Protein AF-A0A150L5R6-F1 (afdb_monomer_lite)

Foldseek 3Di:
DCVQCCVVPPDNPVVVVVVVVVVVVVVVVVVVVVVVQPVPDDPVRVVPDPDSPLVVQCPPPPVVCNCVSVVVVVVVCVVCVVVVVVVLVSVLVVCCVPVVDDSVVSSVVVVVVVVVVVVVDPDPVVVVVVVVVVVVVVVCCVPPVVVVVVVVVVVVVVVVD

pLDDT: mean 82.61, std 9.96, range [47.84, 95.25]

Secondary structure (DSSP, 8-state):
-HHHHGGG-S-HHHHHHHHHHHHHHHHHHHHHHHHHHHHHS-HHHHHH-S-HHHHHTTS--BTTBTTHHHHHHHHHHHHHHHHHHHHHHHHHHHHHHHH---HHHHHHHHHHHHHHHHTT--SHHHHHHHHHHHHHHHHHIIIIIHHHHHHHHHHHHHH--

InterPro domains:
  IPR004761 Spore germination GerAB [PF03845] (2-126)
  IPR004761 Spore germination GerAB [PTHR34975] (1-160)

Radius of gyration: 21.25 Å; chains: 1; bounding box: 64×35×53 Å

Organism: NCBI:txid81408

Sequence (161 aa):
MLLVYYPFIKQPEKSLKWAQWGNAFTTLLYLSVMLIAITFYNEEQIQHITWPTLTLAKIPEVPFIERMEYIIISVYVLVVFPIICIAVWSASRVAKKLFSIKQRRFVPMVLLLLFIGTLWFEEKEQIERLNKWISTIGLYIVVFYIPALYIYVTAANKIKK

Structure (mmCIF, N/CA/C/O backbone):
data_AF-A0A150L5R6-F1
#
_entry.id   AF-A0A150L5R6-F1
#
loop_
_atom_site.group_PDB
_atom_site.id
_atom_site.type_symbol
_atom_site.label_atom_id
_atom_site.label_alt_id
_atom_site.label_comp_id
_atom_site.label_asym_id
_atom_site.label_entity_id
_atom_site.label_seq_id
_atom_site.pdbx_PDB_ins_code
_atom_site.Cartn_x
_atom_site.Cartn_y
_atom_site.Cartn_z
_atom_site.occupancy
_atom_site.B_iso_or_equiv
_atom_site.auth_seq_id
_atom_site.auth_comp_id
_atom_site.auth_asym_id
_atom_site.auth_atom_id
_atom_site.pdbx_PDB_model_num
ATOM 1 N N . MET A 1 1 ? -6.673 -1.659 3.971 1.00 75.44 1 MET A N 1
ATOM 2 C CA . MET A 1 1 ? -6.098 -0.577 4.811 1.00 75.44 1 MET A CA 1
ATOM 3 C C . MET A 1 1 ? -7.090 0.557 5.061 1.00 75.44 1 MET A C 1
ATOM 5 O O . MET A 1 1 ? -7.199 0.968 6.208 1.00 75.44 1 MET A O 1
ATOM 9 N N . LEU A 1 2 ? -7.856 0.997 4.049 1.00 78.19 2 LEU A N 1
ATOM 10 C CA . LEU A 1 2 ? -8.871 2.065 4.155 1.00 78.19 2 LEU A CA 1
ATOM 11 C C . LEU A 1 2 ? -9.758 1.973 5.408 1.00 78.19 2 LEU A C 1
ATOM 13 O O . LEU A 1 2 ? -9.802 2.907 6.200 1.00 78.19 2 LEU A O 1
ATOM 17 N N . LEU A 1 3 ? -10.371 0.811 5.649 1.00 79.31 3 LEU A N 1
ATOM 18 C CA . LEU A 1 3 ? -11.255 0.571 6.801 1.00 79.31 3 LEU A CA 1
ATOM 19 C C . LEU A 1 3 ? -10.580 0.773 8.169 1.00 79.31 3 LEU A C 1
ATOM 21 O O . LEU A 1 3 ? -11.257 1.031 9.159 1.00 79.31 3 LEU A O 1
ATOM 25 N N . VAL A 1 4 ? -9.253 0.633 8.240 1.00 81.56 4 VAL A N 1
ATOM 26 C CA . VAL A 1 4 ? -8.502 0.706 9.499 1.00 81.56 4 VAL A CA 1
ATOM 27 C C . VAL A 1 4 ? -8.122 2.142 9.835 1.00 81.56 4 VAL A C 1
ATOM 29 O O . VAL A 1 4 ? -8.219 2.521 10.999 1.00 81.56 4 VAL A O 1
ATOM 32 N N . TYR A 1 5 ? -7.713 2.950 8.852 1.00 80.81 5 TYR A N 1
ATOM 33 C CA . TYR A 1 5 ? -7.330 4.343 9.106 1.00 80.81 5 TYR A CA 1
ATOM 34 C C . TYR A 1 5 ? -8.497 5.332 8.996 1.00 80.81 5 TYR A C 1
ATOM 36 O O . TYR A 1 5 ? -8.404 6.420 9.557 1.00 80.81 5 TYR A O 1
ATOM 44 N N . TYR A 1 6 ? -9.602 4.974 8.332 1.00 81.69 6 TYR A N 1
ATOM 45 C CA . TYR A 1 6 ? -10.770 5.852 8.175 1.00 81.69 6 TYR A CA 1
ATOM 46 C C . TYR A 1 6 ? -11.281 6.471 9.497 1.00 81.69 6 TYR A C 1
ATOM 48 O O . TYR A 1 6 ? -11.489 7.684 9.528 1.00 81.69 6 TYR A O 1
ATOM 56 N N . PRO A 1 7 ? -11.382 5.732 10.624 1.00 80.69 7 PRO A N 1
ATOM 57 C CA . PRO A 1 7 ? -11.826 6.299 11.904 1.00 80.69 7 PRO A CA 1
ATOM 58 C C . PRO A 1 7 ? -10.881 7.347 12.510 1.00 80.69 7 PRO A C 1
ATOM 60 O O . PRO A 1 7 ? -11.251 8.029 13.460 1.00 80.69 7 PRO A O 1
ATOM 63 N N . PHE A 1 8 ? -9.648 7.456 12.012 1.00 81.44 8 PHE A N 1
ATOM 64 C CA . PHE A 1 8 ? -8.657 8.418 12.497 1.00 81.44 8 PHE A CA 1
ATOM 65 C C . PHE A 1 8 ? -8.733 9.761 11.762 1.00 81.44 8 PHE A C 1
ATOM 67 O O . PHE A 1 8 ? -8.034 10.710 12.122 1.00 81.44 8 PHE A O 1
ATOM 74 N N . ILE A 1 9 ? -9.584 9.864 10.739 1.00 83.44 9 ILE A N 1
ATOM 75 C CA . ILE A 1 9 ? -9.818 11.106 10.012 1.00 83.44 9 ILE A CA 1
ATOM 76 C C . ILE A 1 9 ? -10.731 11.996 10.862 1.00 83.44 9 ILE A C 1
ATOM 78 O O . ILE A 1 9 ? -11.886 11.663 11.103 1.00 83.44 9 ILE A O 1
ATOM 82 N N . LYS A 1 10 ? -10.218 13.158 11.295 1.00 75.06 10 LYS A N 1
ATOM 83 C CA . LYS A 1 10 ? -10.943 14.104 12.169 1.00 75.06 10 LYS A CA 1
ATOM 84 C C . LYS A 1 10 ? -12.287 14.578 11.591 1.00 75.06 10 LYS A C 1
ATOM 86 O O . LYS A 1 10 ? -13.194 14.875 12.356 1.00 75.06 10 LYS A O 1
ATOM 91 N N . GLN A 1 11 ? -12.398 14.697 10.263 1.00 82.69 11 GLN A N 1
ATOM 92 C CA . GLN A 1 11 ? -13.614 15.129 9.556 1.00 82.69 11 GLN A CA 1
ATOM 93 C C . GLN A 1 11 ? -13.901 14.192 8.368 1.00 82.69 11 GLN A C 1
ATOM 95 O O . GLN A 1 11 ? -13.509 14.500 7.237 1.00 82.69 11 GLN A O 1
ATOM 100 N N . PRO A 1 12 ? -14.554 13.037 8.598 1.00 74.25 12 PRO A N 1
ATOM 101 C CA . PRO A 1 12 ? -14.779 12.033 7.558 1.00 74.25 12 PRO A CA 1
ATOM 102 C C . PRO A 1 12 ? -15.657 12.552 6.411 1.00 74.25 12 PRO A C 1
ATOM 104 O O . PRO A 1 12 ? -15.391 12.230 5.257 1.00 74.25 12 PRO A O 1
ATOM 107 N N . GLU A 1 13 ? -16.627 13.425 6.686 1.00 77.00 13 GLU A N 1
ATOM 108 C CA . GLU A 1 13 ? -17.530 13.980 5.665 1.00 77.00 13 GLU A CA 1
ATOM 109 C C . GLU A 1 13 ? -16.793 14.833 4.622 1.00 77.00 13 GLU A C 1
ATOM 111 O O . GLU A 1 13 ? -17.023 14.705 3.421 1.00 77.00 13 GLU A O 1
ATOM 116 N N . LYS A 1 14 ? -15.819 15.646 5.053 1.00 81.38 14 LYS A N 1
ATOM 117 C CA . LYS A 1 14 ? -14.996 16.450 4.132 1.00 81.38 14 LYS A CA 1
ATOM 118 C C . LYS A 1 14 ? -13.920 15.629 3.425 1.00 81.38 14 LYS A C 1
ATOM 120 O O . LYS A 1 14 ? -13.375 16.079 2.418 1.00 81.38 14 LYS A O 1
ATOM 125 N N . SER A 1 15 ? -13.608 14.436 3.932 1.00 81.44 15 SER A N 1
ATOM 126 C CA . SER A 1 15 ? -12.571 13.572 3.361 1.00 81.44 15 SER A CA 1
ATOM 127 C C . SER A 1 15 ? -12.953 13.002 1.997 1.00 81.44 15 SER A C 1
ATOM 129 O O . SER A 1 15 ? -12.066 12.732 1.192 1.00 81.44 15 SER A O 1
ATOM 131 N N . LEU A 1 16 ? -14.254 12.902 1.694 1.00 83.88 16 LEU A N 1
ATOM 132 C CA . LEU A 1 16 ? -14.741 12.373 0.421 1.00 83.88 16 LEU A CA 1
ATOM 133 C C . LEU A 1 16 ? -14.217 13.182 -0.771 1.00 83.88 16 LEU A C 1
ATOM 135 O O . LEU A 1 16 ? -13.733 12.602 -1.736 1.00 83.88 16 LEU A O 1
ATOM 139 N N . LYS A 1 17 ? -14.239 14.520 -0.681 1.00 86.00 17 LYS A N 1
ATOM 140 C CA . LYS A 1 17 ? -13.725 15.396 -1.746 1.00 86.00 17 LYS A CA 1
ATOM 141 C C . LYS A 1 17 ? -12.246 15.114 -2.025 1.00 86.00 17 LYS A C 1
ATOM 143 O O . LYS A 1 17 ? -11.860 14.949 -3.176 1.00 86.00 17 LYS A O 1
ATOM 148 N N . TRP A 1 18 ? -11.432 15.019 -0.976 1.00 86.44 18 TRP A N 1
ATOM 149 C CA . TRP A 1 18 ? -9.997 14.750 -1.094 1.00 86.44 18 TRP A CA 1
ATOM 150 C C . TRP A 1 18 ? -9.698 13.330 -1.573 1.00 86.44 18 TRP A C 1
ATOM 152 O O . TRP A 1 18 ? -8.761 13.138 -2.341 1.00 86.44 18 TRP A O 1
ATOM 162 N N . ALA A 1 19 ? -10.513 12.349 -1.181 1.00 87.00 19 ALA A N 1
ATOM 163 C CA . ALA A 1 19 ? -10.404 10.983 -1.679 1.00 87.00 19 ALA A CA 1
ATOM 164 C C . ALA A 1 19 ? -10.668 10.913 -3.191 1.00 87.00 19 ALA A C 1
ATOM 166 O O . ALA A 1 19 ? -9.905 10.273 -3.910 1.00 87.00 19 ALA A O 1
ATOM 167 N N . GLN A 1 20 ? -11.695 11.618 -3.681 1.00 90.12 20 GLN A N 1
ATOM 168 C CA . GLN A 1 20 ? -11.993 11.682 -5.115 1.00 90.12 20 GLN A CA 1
ATOM 169 C C . GLN A 1 20 ? -10.893 12.403 -5.898 1.00 90.12 20 GLN A C 1
ATOM 171 O O . GLN A 1 20 ? -10.455 11.898 -6.928 1.00 90.12 20 GLN A O 1
ATOM 176 N N . TRP A 1 21 ? -10.384 13.529 -5.388 1.00 91.88 21 TRP 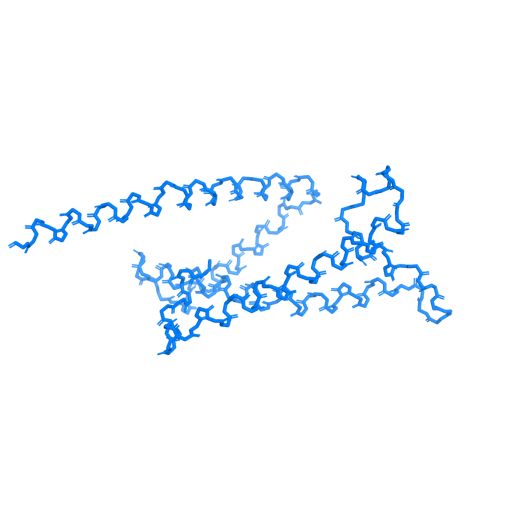A N 1
ATOM 177 C CA . TRP A 1 21 ? -9.249 14.226 -6.006 1.00 91.88 21 TRP A CA 1
ATOM 178 C C . TRP A 1 21 ? -7.983 13.370 -6.046 1.00 91.88 21 TRP A C 1
ATOM 180 O O . TRP A 1 21 ? -7.314 13.329 -7.074 1.00 91.88 21 TRP A O 1
ATOM 190 N N . GLY A 1 22 ? -7.682 12.650 -4.962 1.00 90.31 22 GLY A N 1
ATOM 191 C CA . GLY A 1 22 ? -6.564 11.711 -4.923 1.00 90.31 22 GLY A CA 1
ATOM 192 C C . GLY A 1 22 ? -6.714 10.608 -5.969 1.00 90.31 22 GLY A C 1
ATOM 193 O O . GLY A 1 22 ? -5.778 10.356 -6.722 1.00 90.31 22 GLY A O 1
ATOM 194 N N . ASN A 1 23 ? -7.906 10.014 -6.075 1.00 92.00 23 ASN A N 1
ATOM 195 C CA . ASN A 1 23 ? -8.178 8.958 -7.048 1.00 92.00 23 ASN A CA 1
ATOM 196 C C . ASN A 1 23 ? -8.127 9.459 -8.503 1.00 92.00 23 ASN A C 1
ATOM 198 O O . ASN A 1 23 ? -7.592 8.784 -9.382 1.00 92.00 23 ASN A O 1
ATOM 202 N N . ALA A 1 24 ? -8.655 10.657 -8.765 1.00 94.25 24 ALA A N 1
ATOM 203 C CA . ALA A 1 24 ? -8.582 11.289 -10.079 1.00 94.25 24 ALA A CA 1
ATOM 204 C C . ALA A 1 24 ? -7.126 11.569 -10.475 1.00 94.25 24 ALA A C 1
ATOM 206 O O . ALA A 1 24 ? -6.718 11.248 -11.589 1.00 94.25 24 ALA A O 1
ATOM 207 N N . PHE A 1 25 ? -6.323 12.086 -9.541 1.00 94.19 25 PHE A N 1
ATOM 208 C CA . PHE A 1 25 ? -4.901 12.324 -9.760 1.00 94.19 25 PHE A CA 1
ATOM 209 C C . PHE A 1 25 ? -4.134 11.027 -10.053 1.00 94.19 25 PHE A C 1
ATOM 211 O O . PHE A 1 25 ? -3.388 10.970 -11.028 1.00 94.19 25 PHE A O 1
ATOM 218 N N . THR A 1 26 ? -4.350 9.959 -9.274 1.00 92.19 26 THR A N 1
ATOM 219 C CA . THR A 1 26 ? -3.697 8.663 -9.533 1.00 92.19 26 THR A CA 1
ATOM 220 C C . THR A 1 26 ? -4.131 8.055 -10.862 1.00 92.19 26 THR A C 1
ATOM 222 O O . THR A 1 26 ? -3.303 7.496 -11.575 1.00 92.19 26 THR A O 1
ATOM 225 N N . THR A 1 27 ? -5.406 8.207 -11.229 1.00 93.38 27 THR A N 1
ATOM 226 C CA . THR A 1 27 ? -5.924 7.744 -12.524 1.00 93.38 27 THR A CA 1
ATOM 227 C C . THR A 1 27 ? -5.263 8.497 -13.676 1.00 93.38 27 THR A C 1
ATOM 229 O O . THR A 1 27 ? -4.802 7.872 -14.625 1.00 93.38 27 THR A O 1
ATOM 232 N N . LEU A 1 28 ? -5.152 9.825 -13.575 1.00 95.25 28 LEU A N 1
ATOM 233 C CA . LEU A 1 28 ? -4.488 10.656 -14.580 1.00 95.25 28 LEU A CA 1
ATOM 234 C C . LEU A 1 28 ? -3.001 10.299 -14.717 1.00 95.25 28 LEU A C 1
ATOM 236 O O . LEU A 1 28 ? -2.482 10.209 -15.830 1.00 95.25 28 LEU A O 1
ATOM 240 N N . LEU A 1 29 ? -2.321 10.061 -13.593 1.00 90.44 29 LEU A N 1
ATOM 241 C CA . LEU A 1 29 ? -0.920 9.650 -13.573 1.00 90.44 29 LEU A CA 1
ATOM 242 C C . LEU A 1 29 ? -0.738 8.305 -14.283 1.00 90.44 29 LEU A C 1
ATOM 244 O O . LEU A 1 29 ? 0.100 8.200 -15.176 1.00 90.44 29 LEU A O 1
ATOM 248 N N . TYR A 1 30 ? -1.547 7.295 -13.951 1.00 88.50 30 TYR A N 1
ATOM 249 C CA . TYR A 1 30 ? -1.483 5.996 -14.626 1.00 88.50 30 TYR A CA 1
ATOM 250 C C . TYR A 1 30 ? -1.849 6.072 -16.104 1.00 88.50 30 TYR A C 1
ATOM 252 O O . TYR A 1 30 ? -1.198 5.420 -16.916 1.00 88.50 30 TYR A O 1
ATOM 260 N N . LEU A 1 31 ? -2.820 6.908 -16.472 1.00 91.12 31 LEU A N 1
ATOM 261 C CA . LEU A 1 31 ? -3.168 7.145 -17.869 1.00 91.12 31 LEU A CA 1
ATOM 262 C C . LEU A 1 31 ? -1.988 7.759 -18.633 1.00 91.12 31 LEU A C 1
ATOM 264 O O . LEU A 1 31 ? -1.664 7.311 -19.728 1.00 91.12 31 LEU A O 1
ATOM 268 N N . SER A 1 32 ? -1.295 8.722 -18.028 1.00 89.06 32 SER A N 1
ATOM 269 C CA . SER A 1 32 ? -0.102 9.343 -18.614 1.00 89.06 32 SER A CA 1
ATOM 270 C C . SER A 1 32 ? 1.019 8.319 -18.818 1.00 89.06 32 SER A C 1
ATOM 272 O O . SER A 1 32 ? 1.596 8.237 -19.899 1.00 89.06 32 SER A O 1
ATOM 274 N N . VAL A 1 33 ? 1.287 7.486 -17.807 1.00 86.25 33 VAL A N 1
ATOM 275 C CA . VAL A 1 33 ? 2.284 6.404 -17.890 1.00 86.25 33 VAL A CA 1
ATOM 276 C C . VAL A 1 33 ? 1.922 5.392 -18.979 1.00 86.25 33 VAL A C 1
ATOM 278 O O . VAL A 1 33 ? 2.794 4.979 -19.741 1.00 86.25 33 VAL A O 1
ATOM 281 N N . MET A 1 34 ? 0.646 5.019 -19.085 1.00 86.00 34 MET A N 1
ATOM 282 C CA . MET A 1 34 ? 0.152 4.100 -20.111 1.00 86.00 34 MET A CA 1
ATOM 283 C C . MET A 1 34 ? 0.352 4.663 -21.524 1.00 86.00 34 MET A C 1
ATOM 285 O O . MET A 1 34 ? 0.857 3.952 -22.389 1.00 86.00 34 MET A O 1
ATOM 289 N N . LEU A 1 35 ? 0.011 5.936 -21.755 1.00 88.62 35 LEU A N 1
ATOM 290 C CA . LEU A 1 35 ? 0.206 6.585 -23.057 1.00 88.62 35 LEU A CA 1
ATOM 291 C C . LEU A 1 35 ? 1.684 6.614 -23.463 1.00 88.62 35 LEU A C 1
ATOM 293 O O . LEU A 1 35 ? 2.014 6.303 -24.609 1.00 88.62 35 LEU A O 1
ATOM 297 N N . ILE A 1 36 ? 2.577 6.932 -22.520 1.00 85.19 36 ILE A N 1
ATOM 298 C CA . ILE A 1 36 ? 4.026 6.902 -22.755 1.00 85.19 36 ILE A CA 1
ATOM 299 C C . ILE A 1 36 ? 4.470 5.477 -23.111 1.00 85.19 36 ILE A C 1
ATOM 301 O O . ILE A 1 36 ? 5.168 5.289 -24.102 1.00 85.19 36 ILE A O 1
ATOM 305 N N . ALA A 1 37 ? 4.031 4.465 -22.358 1.00 82.06 37 ALA A N 1
ATOM 306 C CA . ALA A 1 37 ? 4.417 3.077 -22.605 1.00 82.06 37 ALA A CA 1
ATOM 307 C C . ALA A 1 37 ? 3.987 2.578 -23.997 1.00 82.06 37 ALA A C 1
ATOM 309 O O . ALA A 1 37 ? 4.806 1.994 -24.698 1.00 82.06 37 ALA A O 1
ATOM 310 N N . ILE A 1 38 ? 2.749 2.855 -24.423 1.00 84.06 38 ILE A N 1
ATOM 311 C CA . ILE A 1 38 ? 2.23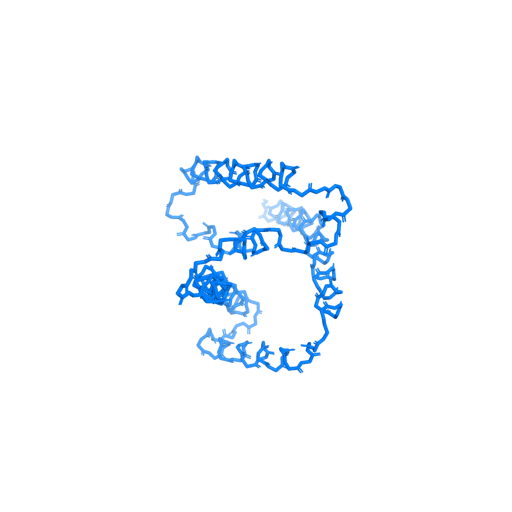8 2.448 -25.748 1.00 84.06 38 ILE A CA 1
ATOM 312 C C . ILE A 1 38 ? 2.962 3.183 -26.887 1.00 84.06 38 ILE A C 1
ATOM 314 O O . ILE A 1 38 ? 3.126 2.635 -27.969 1.00 84.06 38 ILE A O 1
ATOM 318 N N . THR A 1 39 ? 3.417 4.416 -26.650 1.00 84.12 39 THR A N 1
ATOM 319 C CA . THR A 1 39 ? 4.162 5.189 -27.659 1.00 84.12 39 THR A CA 1
ATOM 320 C C . THR A 1 39 ? 5.599 4.684 -27.829 1.00 84.12 39 THR A C 1
ATOM 322 O O . THR A 1 39 ? 6.147 4.755 -28.924 1.00 84.12 39 THR A O 1
ATOM 325 N N . PHE A 1 40 ? 6.224 4.194 -26.753 1.00 77.69 40 PHE A N 1
ATOM 326 C CA . PHE A 1 40 ? 7.631 3.777 -26.754 1.00 77.69 40 PHE A CA 1
ATOM 327 C C . PHE A 1 40 ? 7.858 2.286 -27.033 1.00 77.69 40 PHE A C 1
ATOM 329 O O . PHE A 1 40 ? 8.926 1.932 -27.529 1.00 77.69 40 PHE A O 1
ATOM 336 N N . TYR A 1 41 ? 6.908 1.411 -26.694 1.00 78.88 41 TYR A N 1
ATOM 337 C CA . TYR A 1 41 ? 7.061 -0.040 -26.820 1.00 78.88 41 TYR A CA 1
ATOM 338 C C . TYR A 1 41 ? 6.139 -0.620 -27.894 1.00 78.88 41 TYR A C 1
ATOM 340 O O . TYR A 1 41 ? 4.963 -0.271 -27.963 1.00 78.88 41 TYR A O 1
ATOM 348 N N . ASN A 1 42 ? 6.651 -1.572 -28.678 1.00 79.75 42 ASN A N 1
ATOM 349 C CA . ASN A 1 42 ? 5.820 -2.374 -29.583 1.00 79.75 42 ASN A CA 1
ATOM 350 C C . ASN A 1 42 ? 4.929 -3.360 -28.802 1.00 79.75 42 ASN A C 1
ATOM 352 O O . ASN A 1 42 ? 5.232 -3.717 -27.662 1.00 79.75 42 ASN A O 1
ATOM 356 N N . GLU A 1 43 ? 3.859 -3.848 -29.437 1.00 73.00 43 GLU A N 1
ATOM 357 C CA . GLU A 1 43 ? 2.857 -4.734 -28.817 1.00 73.00 43 GLU A CA 1
ATOM 358 C C . GLU A 1 43 ? 3.481 -5.966 -28.137 1.00 73.00 43 GLU A C 1
ATOM 360 O O . GLU A 1 43 ? 3.183 -6.250 -26.977 1.00 73.00 43 GLU A O 1
ATOM 365 N N . GLU A 1 44 ? 4.425 -6.637 -28.803 1.00 73.25 44 GLU A N 1
ATOM 366 C CA . GLU A 1 44 ? 5.137 -7.793 -28.238 1.00 73.25 44 GLU A CA 1
ATOM 367 C C . GLU A 1 44 ? 6.035 -7.420 -27.047 1.00 73.25 44 GLU A C 1
ATOM 369 O O . GLU A 1 44 ? 6.180 -8.188 -26.097 1.00 73.25 44 GLU A O 1
ATOM 374 N N . GLN A 1 45 ? 6.622 -6.220 -27.045 1.00 70.38 45 GLN A N 1
ATOM 375 C CA . GLN A 1 45 ? 7.504 -5.781 -25.961 1.00 70.38 45 GLN A CA 1
ATOM 376 C C . GLN A 1 45 ? 6.711 -5.476 -24.688 1.00 70.38 45 GLN A C 1
ATOM 378 O O . GLN A 1 45 ? 7.147 -5.835 -23.595 1.00 70.38 45 GLN A O 1
ATOM 383 N N . ILE A 1 46 ? 5.525 -4.874 -24.808 1.00 72.06 46 ILE A N 1
ATOM 384 C CA . ILE A 1 46 ? 4.669 -4.558 -23.651 1.00 72.06 46 ILE A CA 1
ATOM 385 C C . ILE A 1 46 ? 4.236 -5.833 -22.915 1.00 72.06 46 ILE A C 1
ATOM 387 O O . ILE A 1 46 ? 4.161 -5.827 -21.688 1.00 72.06 46 ILE A O 1
ATOM 391 N N . GLN A 1 47 ? 4.003 -6.934 -23.635 1.00 71.00 47 GLN A N 1
ATOM 392 C CA . GLN A 1 47 ? 3.567 -8.203 -23.037 1.00 71.00 47 GLN A CA 1
ATOM 393 C C . GLN A 1 47 ? 4.650 -8.881 -22.186 1.00 71.00 47 GLN A C 1
ATOM 395 O O . GLN A 1 47 ? 4.329 -9.581 -21.225 1.00 71.00 47 GLN A O 1
ATOM 400 N N . HIS A 1 48 ? 5.927 -8.660 -22.504 1.00 69.19 48 HIS A N 1
ATOM 401 C CA . HIS A 1 48 ? 7.050 -9.284 -21.797 1.00 69.19 48 HIS A CA 1
ATOM 402 C C . HIS A 1 48 ? 7.735 -8.359 -20.780 1.00 69.19 48 HIS A C 1
ATOM 404 O O . HIS A 1 48 ? 8.532 -8.824 -19.960 1.00 69.19 48 HIS A O 1
ATOM 410 N N . ILE A 1 49 ? 7.423 -7.058 -20.781 1.00 71.62 49 ILE A N 1
ATOM 411 C CA . ILE A 1 49 ? 8.004 -6.094 -19.842 1.00 71.62 49 ILE A CA 1
ATOM 412 C C . ILE A 1 49 ? 7.119 -5.961 -18.597 1.00 71.62 49 ILE A C 1
ATOM 414 O O . ILE A 1 49 ? 6.108 -5.266 -18.586 1.00 71.62 49 ILE A O 1
ATOM 418 N N . THR A 1 50 ? 7.562 -6.558 -17.490 1.00 67.00 50 THR A N 1
ATOM 419 C CA . THR A 1 50 ? 6.859 -6.480 -16.196 1.00 67.00 50 THR A CA 1
ATOM 420 C C . THR A 1 50 ? 6.904 -5.077 -15.567 1.00 67.00 50 THR A C 1
ATOM 422 O O . THR A 1 50 ? 6.012 -4.717 -14.805 1.00 67.00 50 THR A O 1
ATOM 425 N N . TRP A 1 51 ? 7.933 -4.270 -15.876 1.00 65.38 51 TRP A N 1
ATOM 426 C CA . TRP A 1 51 ? 8.137 -2.931 -15.294 1.00 65.38 51 TRP A CA 1
ATOM 427 C C . TRP A 1 51 ? 8.496 -1.869 -16.351 1.00 65.38 51 TRP A C 1
ATOM 429 O O . TRP A 1 51 ? 9.651 -1.443 -16.432 1.00 65.38 51 TRP A O 1
ATOM 439 N N . PRO A 1 52 ? 7.524 -1.401 -17.154 1.00 63.06 52 PRO A N 1
ATOM 440 C CA . PRO A 1 52 ? 7.780 -0.501 -18.285 1.00 63.06 52 PRO A CA 1
ATOM 441 C C . PRO A 1 52 ? 8.426 0.827 -17.881 1.00 63.06 52 PRO A C 1
ATOM 443 O O . PRO A 1 52 ? 9.313 1.322 -18.565 1.00 63.06 52 PRO A O 1
ATOM 446 N N . THR A 1 53 ? 8.044 1.382 -16.730 1.00 67.62 53 THR A N 1
ATOM 447 C CA . THR A 1 53 ? 8.615 2.628 -16.195 1.00 67.62 53 THR A CA 1
ATOM 448 C C . THR A 1 53 ? 10.078 2.487 -15.784 1.00 67.62 53 THR A C 1
ATOM 450 O O . THR A 1 53 ? 10.863 3.404 -16.013 1.00 67.62 53 THR A O 1
ATOM 453 N N . LEU A 1 54 ? 10.464 1.342 -15.210 1.00 63.44 54 LEU A N 1
ATOM 454 C CA . LEU A 1 54 ? 11.858 1.064 -14.856 1.00 63.44 54 LEU A CA 1
ATOM 455 C C . LEU A 1 54 ? 12.705 0.839 -16.110 1.00 63.44 54 LEU A C 1
ATOM 457 O O . LEU A 1 54 ? 13.831 1.319 -16.169 1.00 63.44 54 LEU A O 1
ATOM 461 N N . THR A 1 55 ? 12.155 0.165 -17.122 1.00 63.56 55 THR A N 1
ATOM 462 C CA . THR A 1 55 ? 12.837 -0.085 -18.398 1.00 63.56 55 THR A CA 1
ATOM 463 C C . THR A 1 55 ? 13.009 1.194 -19.226 1.00 63.56 55 THR A C 1
ATOM 465 O O . THR A 1 55 ? 14.087 1.405 -19.772 1.00 63.56 55 THR A O 1
ATOM 468 N N . LEU A 1 56 ? 12.012 2.088 -19.262 1.00 64.62 56 LEU A N 1
ATOM 469 C CA . LEU A 1 56 ? 12.113 3.416 -19.895 1.00 64.62 56 LEU A CA 1
ATOM 470 C C . LEU A 1 56 ? 13.250 4.243 -19.289 1.00 64.62 56 LEU A C 1
ATOM 472 O O . LEU A 1 56 ? 13.970 4.947 -19.992 1.00 64.62 56 LEU A O 1
ATOM 476 N N . ALA A 1 57 ? 13.449 4.122 -17.981 1.00 58.88 57 ALA A N 1
ATOM 477 C CA . ALA A 1 57 ? 14.486 4.854 -17.280 1.00 58.88 57 ALA A CA 1
ATOM 478 C C . ALA A 1 57 ? 15.899 4.253 -17.431 1.00 58.88 57 ALA A C 1
ATOM 480 O O . ALA A 1 57 ? 16.861 4.850 -16.949 1.00 58.88 57 ALA A O 1
ATOM 481 N N . LYS A 1 58 ? 16.040 3.110 -18.125 1.00 56.53 58 LYS A N 1
ATOM 482 C CA . LYS A 1 58 ? 17.340 2.574 -18.574 1.00 56.53 58 LYS A CA 1
ATOM 483 C C . LYS A 1 58 ? 17.839 3.218 -19.872 1.00 56.53 58 LYS A C 1
ATOM 485 O O . LYS A 1 58 ? 19.001 3.044 -20.206 1.00 56.53 58 LYS A O 1
ATOM 490 N N . ILE A 1 59 ? 16.968 3.913 -20.609 1.00 55.91 59 ILE A N 1
ATOM 491 C CA . ILE A 1 59 ? 17.249 4.435 -21.955 1.00 55.91 59 ILE A CA 1
ATOM 492 C C . ILE A 1 59 ? 18.221 5.631 -21.969 1.00 55.91 59 ILE A C 1
ATOM 494 O O . ILE A 1 59 ? 19.037 5.690 -22.889 1.00 55.91 59 ILE A O 1
ATOM 498 N N . PRO A 1 60 ? 18.199 6.592 -21.019 1.00 56.19 60 PRO A N 1
ATOM 499 C CA . PRO A 1 60 ? 19.222 7.630 -21.009 1.00 56.19 60 PRO A CA 1
ATOM 500 C C . PRO A 1 60 ? 20.554 7.047 -20.516 1.00 56.19 60 PRO A C 1
ATOM 502 O O . PRO A 1 60 ? 20.809 6.969 -19.314 1.00 56.19 60 PRO A O 1
ATOM 505 N N . GLU A 1 61 ? 21.419 6.665 -21.456 1.00 56.22 61 GLU A N 1
ATOM 506 C CA . GLU A 1 61 ? 22.840 6.420 -21.200 1.00 56.22 61 GLU A CA 1
ATOM 507 C C . GLU A 1 61 ? 23.506 7.758 -20.862 1.00 56.22 61 GLU A C 1
ATOM 509 O O . GLU A 1 61 ? 23.992 8.495 -21.720 1.00 56.22 61 GLU A O 1
ATOM 514 N N . VAL A 1 62 ? 23.480 8.127 -19.582 1.00 58.81 62 VAL A N 1
ATOM 515 C CA . VAL A 1 62 ? 24.278 9.251 -19.099 1.00 58.81 62 VAL A CA 1
ATOM 516 C C . VAL A 1 62 ? 25.738 8.785 -19.108 1.00 58.81 62 VAL A C 1
ATOM 518 O O . VAL A 1 62 ? 26.050 7.825 -18.402 1.00 58.81 62 VAL A O 1
ATOM 521 N N . PRO A 1 63 ? 26.661 9.461 -19.816 1.00 58.97 63 PRO A N 1
ATOM 522 C CA . PRO A 1 63 ? 28.045 8.999 -20.001 1.00 58.97 63 PRO A CA 1
ATOM 523 C C . PRO A 1 63 ? 28.865 8.892 -18.700 1.00 58.97 63 PRO A C 1
ATOM 525 O O . PRO A 1 63 ? 29.992 8.415 -18.721 1.00 58.97 63 PRO A O 1
ATOM 528 N N . PHE A 1 64 ? 28.310 9.334 -17.566 1.00 59.56 64 PHE A N 1
ATOM 529 C CA . PHE A 1 64 ? 28.921 9.261 -16.237 1.00 59.56 64 PHE A CA 1
ATOM 530 C C . PHE A 1 64 ? 28.272 8.225 -15.297 1.00 59.56 64 PHE A C 1
ATOM 532 O O . PHE A 1 64 ? 28.835 7.938 -14.243 1.00 59.56 64 PHE A O 1
ATOM 539 N N . ILE A 1 65 ? 27.085 7.689 -15.622 1.00 60.69 65 ILE A N 1
ATOM 540 C CA . ILE A 1 65 ? 26.335 6.770 -14.747 1.00 60.69 65 ILE A CA 1
ATOM 541 C C . ILE A 1 65 ? 25.833 5.584 -15.576 1.00 60.69 65 ILE A C 1
ATOM 543 O O . ILE A 1 65 ? 24.702 5.573 -16.052 1.00 60.69 65 ILE A O 1
ATOM 547 N N . GLU A 1 66 ? 26.653 4.537 -15.671 1.00 62.44 66 GLU A N 1
ATOM 548 C CA . GLU A 1 66 ? 26.330 3.294 -16.395 1.00 62.44 66 GLU A CA 1
ATOM 549 C C . GLU A 1 66 ? 25.120 2.528 -15.813 1.00 62.44 66 GLU A C 1
ATOM 551 O O . GLU A 1 66 ? 24.609 1.604 -16.440 1.00 62.44 66 GLU A O 1
ATOM 556 N N . ARG A 1 67 ? 24.646 2.872 -14.601 1.00 71.75 67 ARG A N 1
ATOM 557 C CA . ARG A 1 67 ? 23.555 2.160 -13.903 1.00 71.75 67 ARG A CA 1
ATOM 558 C C . ARG A 1 67 ? 22.554 3.086 -13.199 1.00 71.75 67 ARG A C 1
ATOM 560 O O . ARG A 1 67 ? 22.317 2.954 -11.996 1.00 71.75 67 ARG A O 1
ATOM 567 N N . MET A 1 68 ? 21.924 4.003 -13.940 1.00 71.19 68 MET A N 1
ATOM 568 C CA . MET A 1 68 ? 20.844 4.861 -13.407 1.00 71.19 68 MET A CA 1
ATOM 569 C C . MET A 1 68 ? 19.674 4.067 -12.796 1.00 71.19 68 MET A C 1
ATOM 571 O O . MET A 1 68 ? 19.036 4.536 -11.852 1.00 71.19 68 MET A O 1
ATOM 575 N N . GLU A 1 69 ? 19.435 2.841 -13.269 1.00 71.00 69 GLU A N 1
ATOM 576 C CA . GLU A 1 69 ? 18.403 1.940 -12.745 1.00 71.00 69 GLU A CA 1
ATOM 577 C C . GLU A 1 69 ? 18.506 1.735 -11.223 1.00 71.00 69 GLU A C 1
ATOM 579 O O . GLU A 1 69 ? 17.491 1.761 -10.526 1.00 71.00 69 GLU A O 1
ATOM 584 N N . TYR A 1 70 ? 19.715 1.595 -10.671 1.00 75.81 70 TYR A N 1
ATOM 585 C CA . TYR A 1 70 ? 19.884 1.359 -9.234 1.00 75.81 70 TYR A CA 1
ATOM 586 C C . TYR A 1 70 ? 19.522 2.567 -8.377 1.00 75.81 70 TYR A C 1
ATOM 588 O O . TYR A 1 70 ? 18.981 2.401 -7.280 1.00 75.81 70 TYR A O 1
ATOM 596 N N . ILE A 1 71 ? 19.760 3.778 -8.880 1.00 80.94 71 ILE A N 1
ATOM 597 C CA . ILE A 1 71 ? 19.365 5.010 -8.191 1.00 80.94 71 ILE A CA 1
ATOM 598 C C . ILE A 1 71 ? 17.837 5.076 -8.122 1.00 80.94 71 ILE A C 1
ATOM 600 O O . ILE A 1 71 ? 17.273 5.324 -7.057 1.00 80.94 71 ILE A O 1
ATOM 604 N N . ILE A 1 72 ? 17.161 4.774 -9.231 1.00 78.38 72 ILE A N 1
ATOM 605 C CA . ILE A 1 72 ? 15.697 4.797 -9.313 1.00 78.38 72 ILE A CA 1
ATOM 606 C C . ILE A 1 72 ? 15.081 3.739 -8.397 1.00 78.38 72 ILE A C 1
ATOM 608 O O . ILE A 1 72 ? 14.174 4.061 -7.629 1.00 78.38 72 ILE A O 1
ATOM 612 N N . ILE A 1 73 ? 15.601 2.507 -8.412 1.00 80.81 73 ILE A N 1
ATOM 613 C CA . ILE A 1 73 ? 15.152 1.439 -7.505 1.00 80.81 73 ILE A CA 1
ATOM 614 C C . ILE A 1 73 ? 15.338 1.864 -6.041 1.00 80.81 73 ILE A C 1
ATOM 616 O O . ILE A 1 73 ? 14.431 1.683 -5.230 1.00 80.81 73 ILE A O 1
ATOM 620 N N . SER A 1 74 ? 16.470 2.485 -5.702 1.00 83.75 74 SER A N 1
ATOM 621 C CA . SER A 1 74 ? 16.749 2.950 -4.335 1.00 83.75 74 SER A CA 1
ATOM 622 C C . SER A 1 74 ? 15.772 4.037 -3.880 1.00 83.75 74 SER A C 1
ATOM 624 O O . SER A 1 74 ? 15.258 3.982 -2.763 1.00 83.75 74 SER A O 1
ATOM 626 N N . VAL A 1 75 ? 15.447 4.995 -4.752 1.00 85.94 75 VAL A N 1
ATOM 627 C CA . VAL A 1 75 ? 14.418 6.011 -4.469 1.00 85.94 75 VAL A CA 1
ATOM 628 C C . VAL A 1 75 ? 13.038 5.364 -4.330 1.00 85.94 75 VAL A C 1
ATOM 630 O O . VAL A 1 75 ? 12.253 5.759 -3.467 1.00 85.94 75 VAL A O 1
ATOM 633 N N . TYR A 1 76 ? 12.747 4.325 -5.113 1.00 84.56 76 TYR A N 1
ATOM 634 C CA . TYR A 1 76 ? 11.475 3.609 -5.042 1.00 84.56 76 TYR A CA 1
ATOM 635 C C . TYR A 1 76 ? 11.253 2.926 -3.683 1.00 84.56 76 TYR A C 1
ATOM 637 O O . TYR A 1 76 ? 10.120 2.863 -3.203 1.00 84.56 76 TYR A O 1
ATOM 645 N N . VAL A 1 77 ? 12.322 2.504 -2.994 1.00 87.50 77 VAL A N 1
ATOM 646 C CA . VAL A 1 77 ? 12.227 1.991 -1.614 1.00 87.50 77 VAL A CA 1
ATOM 647 C C . VAL A 1 77 ? 11.606 3.031 -0.679 1.00 87.50 77 VAL A C 1
ATOM 649 O O . VAL A 1 77 ? 10.767 2.674 0.148 1.00 87.50 77 VAL A O 1
ATOM 652 N N . LEU A 1 78 ? 11.930 4.319 -0.841 1.00 89.44 78 LEU A N 1
ATOM 653 C CA . LEU A 1 78 ? 11.341 5.397 -0.034 1.00 89.44 78 LEU A CA 1
ATOM 654 C C . LEU A 1 78 ? 9.839 5.569 -0.295 1.00 89.44 78 LEU A C 1
ATOM 656 O O . LEU A 1 78 ? 9.104 5.954 0.612 1.00 89.44 78 LEU A O 1
ATOM 660 N N . VAL A 1 79 ? 9.373 5.250 -1.505 1.00 88.25 79 VAL A N 1
ATOM 661 C CA . VAL A 1 79 ? 7.947 5.276 -1.871 1.00 88.25 79 VAL A CA 1
ATOM 662 C C . VAL A 1 79 ? 7.202 4.082 -1.266 1.00 88.25 79 VAL A C 1
ATOM 664 O O . VAL A 1 79 ? 6.082 4.228 -0.773 1.00 88.25 79 VAL A O 1
ATOM 667 N N . VAL A 1 80 ? 7.823 2.901 -1.255 1.00 88.50 80 VAL A N 1
ATOM 668 C CA . VAL A 1 80 ? 7.220 1.665 -0.723 1.00 88.50 80 VAL A CA 1
ATOM 669 C C . VAL A 1 80 ? 7.237 1.628 0.809 1.00 88.50 80 VAL A C 1
ATOM 671 O O . VAL A 1 80 ? 6.304 1.120 1.437 1.00 88.50 80 VAL A O 1
ATOM 674 N N . PHE A 1 81 ? 8.260 2.206 1.434 1.00 90.94 81 PHE A N 1
ATOM 675 C CA . PHE A 1 81 ? 8.433 2.234 2.885 1.00 90.94 81 PHE A CA 1
ATOM 676 C C . PHE A 1 81 ? 7.189 2.693 3.680 1.00 90.94 81 PHE A C 1
ATOM 678 O O . PHE A 1 81 ? 6.753 1.957 4.573 1.00 90.94 81 PHE A O 1
ATOM 685 N N . PRO A 1 82 ? 6.544 3.842 3.384 1.00 91.25 82 PRO A N 1
ATOM 686 C CA . PRO A 1 82 ? 5.351 4.272 4.113 1.00 91.25 82 PRO A CA 1
ATOM 687 C C . PRO A 1 82 ? 4.170 3.302 3.958 1.00 91.25 82 PRO A C 1
ATOM 689 O O . PRO A 1 82 ? 3.394 3.135 4.902 1.00 91.25 82 PRO A O 1
ATOM 692 N N . ILE A 1 83 ? 4.048 2.620 2.814 1.00 90.75 83 ILE A N 1
ATOM 693 C CA . ILE A 1 83 ? 2.997 1.619 2.577 1.00 90.75 83 ILE A CA 1
ATOM 694 C C . ILE A 1 83 ? 3.185 0.434 3.530 1.00 90.75 83 ILE A C 1
ATOM 696 O O . ILE A 1 83 ? 2.227 0.014 4.185 1.00 90.75 83 ILE A O 1
ATOM 700 N N . ILE A 1 84 ? 4.422 -0.052 3.679 1.00 91.19 84 ILE A N 1
ATOM 701 C CA . ILE A 1 84 ? 4.763 -1.128 4.624 1.00 91.19 84 ILE A CA 1
ATOM 702 C C . ILE A 1 84 ? 4.472 -0.688 6.064 1.00 91.19 84 ILE A C 1
ATOM 704 O O . ILE A 1 84 ? 3.829 -1.423 6.816 1.00 91.19 84 ILE A O 1
ATOM 708 N N . CYS A 1 85 ? 4.871 0.527 6.446 1.00 91.06 85 CYS A N 1
ATOM 709 C CA . CYS A 1 85 ? 4.607 1.072 7.779 1.00 91.06 85 CYS A CA 1
ATOM 710 C C . CYS A 1 85 ? 3.106 1.091 8.110 1.00 91.06 85 CYS A C 1
ATOM 712 O O . CYS A 1 85 ? 2.696 0.626 9.179 1.00 91.06 85 CYS A O 1
ATOM 714 N N . ILE A 1 86 ? 2.270 1.573 7.185 1.00 90.69 86 ILE A N 1
ATOM 715 C CA . ILE A 1 86 ? 0.810 1.598 7.355 1.00 90.69 86 ILE A CA 1
ATOM 716 C C . ILE A 1 86 ? 0.238 0.175 7.399 1.00 90.69 86 ILE A C 1
ATOM 718 O O . ILE A 1 86 ? -0.674 -0.086 8.191 1.00 90.69 86 ILE A O 1
ATOM 722 N N . ALA A 1 87 ? 0.770 -0.754 6.600 1.00 90.62 87 ALA A N 1
ATOM 723 C CA . ALA A 1 87 ? 0.354 -2.155 6.592 1.00 90.62 87 ALA A CA 1
ATOM 724 C C . ALA A 1 87 ? 0.609 -2.833 7.947 1.00 90.62 87 ALA A C 1
ATOM 726 O O . ALA A 1 87 ? -0.319 -3.374 8.556 1.00 90.62 87 ALA A O 1
ATOM 727 N N . VAL A 1 88 ? 1.842 -2.739 8.454 1.00 91.31 88 VAL A N 1
ATOM 728 C CA . VAL A 1 88 ? 2.256 -3.325 9.740 1.00 91.31 88 VAL A CA 1
ATOM 729 C C . VAL A 1 88 ? 1.498 -2.672 10.894 1.00 91.31 88 VAL A C 1
ATOM 731 O O . VAL A 1 88 ? 0.988 -3.360 11.786 1.00 91.31 88 VAL A O 1
ATOM 734 N N . TRP A 1 89 ? 1.339 -1.346 10.862 1.00 91.12 89 TRP A N 1
A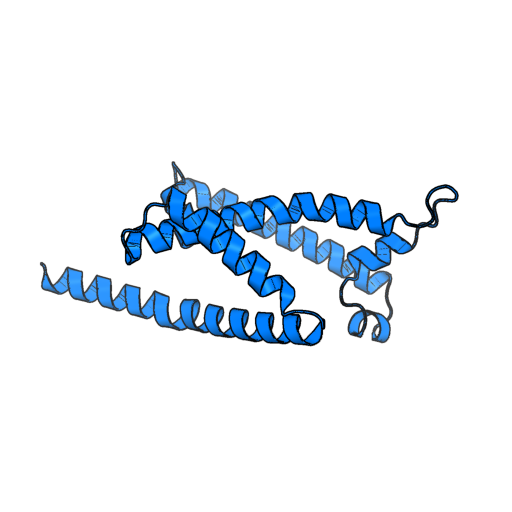TOM 735 C CA . TRP A 1 89 ? 0.530 -0.636 11.848 1.00 91.12 89 TRP A CA 1
ATOM 736 C C . TRP A 1 89 ? -0.928 -1.115 11.829 1.00 91.12 89 TRP A C 1
ATOM 738 O O . TRP A 1 89 ? -1.474 -1.447 12.886 1.00 91.12 89 TRP A O 1
ATOM 748 N N . SER A 1 90 ? -1.531 -1.244 10.645 1.00 90.25 90 SER A N 1
ATOM 749 C CA . SER A 1 90 ? -2.908 -1.725 10.488 1.00 90.25 90 SER A CA 1
ATOM 750 C C . SER A 1 90 ? -3.072 -3.147 11.029 1.00 90.25 90 SER A C 1
ATOM 752 O O . SER A 1 90 ? -3.978 -3.394 11.827 1.00 90.25 90 SER A O 1
ATOM 754 N N . ALA A 1 91 ? -2.162 -4.058 10.671 1.00 89.75 91 ALA A N 1
ATOM 755 C CA . ALA A 1 91 ? -2.156 -5.437 11.158 1.00 89.75 91 ALA A CA 1
ATOM 756 C C . ALA A 1 91 ? -2.067 -5.489 12.690 1.00 89.75 91 ALA A C 1
ATOM 758 O O . ALA A 1 91 ? -2.842 -6.185 13.344 1.00 89.75 91 ALA A O 1
ATOM 759 N N . SER A 1 92 ? -1.189 -4.676 13.283 1.00 90.25 92 SER A N 1
ATOM 760 C CA . SER A 1 92 ? -1.021 -4.629 14.737 1.00 90.25 92 SER A CA 1
ATOM 761 C C . SER A 1 92 ? -2.246 -4.105 15.492 1.00 90.25 92 SER A C 1
ATOM 763 O O . SER A 1 92 ? -2.549 -4.570 16.594 1.00 90.25 92 SER A O 1
ATOM 765 N N . ARG A 1 93 ? -2.997 -3.172 14.896 1.00 87.50 93 ARG A N 1
ATOM 766 C CA . ARG A 1 93 ? -4.250 -2.656 15.467 1.00 87.50 93 ARG A CA 1
ATOM 767 C C . ARG A 1 93 ? -5.371 -3.686 15.384 1.00 87.50 93 ARG A C 1
ATOM 769 O O . ARG A 1 93 ? -6.102 -3.854 16.360 1.00 87.50 93 ARG A O 1
ATOM 776 N N . VAL A 1 94 ? -5.478 -4.386 14.256 1.00 87.75 94 VAL A N 1
ATOM 777 C CA . VAL A 1 94 ? -6.435 -5.486 14.071 1.00 87.75 94 VAL A CA 1
ATOM 778 C C . VAL A 1 94 ? -6.141 -6.605 15.072 1.00 87.75 94 VAL A C 1
ATOM 780 O O . VAL A 1 94 ? -7.038 -7.011 15.807 1.00 87.75 94 VAL A O 1
ATOM 783 N N . ALA A 1 95 ? -4.878 -7.011 15.211 1.00 87.50 95 ALA A N 1
ATOM 784 C CA . ALA A 1 95 ? -4.474 -8.036 16.169 1.00 87.50 95 ALA A CA 1
ATOM 785 C C . ALA A 1 95 ? -4.741 -7.636 17.627 1.00 87.50 95 ALA A C 1
ATOM 787 O O . ALA A 1 95 ? -5.221 -8.452 18.411 1.00 87.50 95 ALA A O 1
ATOM 788 N N . LYS A 1 96 ? -4.514 -6.367 17.993 1.00 86.62 96 LYS A N 1
ATOM 789 C CA . LYS A 1 96 ? -4.887 -5.860 19.322 1.00 86.62 96 LYS A CA 1
ATOM 790 C C . LYS A 1 96 ? -6.393 -5.971 19.575 1.00 86.62 96 LYS A C 1
ATOM 792 O O . LYS A 1 96 ? -6.787 -6.239 20.703 1.00 86.62 96 LYS A O 1
ATOM 797 N N . LYS A 1 97 ? -7.230 -5.739 18.559 1.00 85.19 97 LYS A N 1
ATOM 798 C CA . LYS A 1 97 ? -8.693 -5.763 18.702 1.00 85.19 97 LYS A CA 1
ATOM 799 C C . LYS A 1 97 ? -9.269 -7.184 18.716 1.00 85.19 97 LYS A C 1
ATOM 801 O O . LYS A 1 97 ? -10.219 -7.409 19.451 1.00 85.19 97 LYS A O 1
ATOM 806 N N . LEU A 1 98 ? -8.707 -8.114 17.937 1.00 86.94 98 LEU A N 1
ATOM 807 C CA . LEU A 1 98 ? -9.158 -9.514 17.906 1.00 86.94 98 LEU A CA 1
ATOM 808 C C . LEU A 1 98 ? -8.560 -10.371 19.028 1.00 86.94 98 LEU A C 1
ATOM 810 O O . LEU A 1 98 ? -9.273 -11.156 19.638 1.00 86.94 98 LEU A O 1
ATOM 814 N N . PHE A 1 99 ? -7.263 -10.226 19.298 1.00 85.44 99 PHE A N 1
ATOM 815 C CA . PHE A 1 99 ? -6.513 -11.131 20.176 1.00 85.44 99 PHE A CA 1
ATOM 816 C C . PHE A 1 99 ? -6.037 -10.463 21.475 1.00 85.44 99 PHE A C 1
ATOM 818 O O . PHE A 1 99 ? -5.304 -11.074 22.247 1.00 85.44 99 PHE A O 1
ATOM 825 N N . SER A 1 100 ? -6.396 -9.195 21.724 1.00 85.50 100 SER A N 1
ATOM 826 C CA . SER A 1 100 ? -5.971 -8.420 22.909 1.00 85.50 100 SER A CA 1
ATOM 827 C C . SER A 1 100 ? -4.446 -8.301 23.094 1.00 85.50 100 SER A C 1
ATOM 829 O O . SER A 1 100 ? -3.958 -7.930 24.164 1.00 85.50 100 SER A O 1
ATOM 831 N N . ILE A 1 101 ? -3.661 -8.558 22.041 1.00 83.75 101 ILE A N 1
ATOM 832 C CA . ILE A 1 101 ? -2.194 -8.506 22.082 1.00 83.75 101 ILE A CA 1
ATOM 833 C C . ILE A 1 101 ? -1.717 -7.046 22.084 1.00 83.75 101 ILE A C 1
ATOM 835 O O . ILE A 1 101 ? -2.179 -6.203 21.311 1.00 83.75 101 ILE A O 1
ATOM 839 N N . LYS A 1 102 ? -0.739 -6.719 22.941 1.00 85.19 102 LYS A N 1
ATOM 840 C CA . LYS A 1 102 ? -0.127 -5.380 22.972 1.00 85.19 102 LYS A CA 1
ATOM 841 C C . LYS A 1 102 ? 0.631 -5.103 21.668 1.00 85.19 102 LYS A C 1
ATOM 843 O O . LYS A 1 102 ? 1.579 -5.811 21.333 1.00 85.19 102 LYS A O 1
ATOM 848 N N . GLN A 1 103 ? 0.294 -3.992 21.011 1.00 82.12 103 GLN A N 1
ATOM 849 C CA . GLN A 1 103 ? 0.901 -3.537 19.751 1.00 82.12 103 GLN A CA 1
ATOM 850 C C . GLN A 1 103 ? 2.442 -3.533 19.782 1.00 82.12 103 GLN A C 1
ATOM 852 O O . GLN A 1 103 ? 3.068 -4.011 18.844 1.00 82.12 103 GLN A O 1
ATOM 857 N N . ARG A 1 104 ? 3.056 -3.094 20.892 1.00 84.75 104 ARG A N 1
ATOM 858 C CA . ARG A 1 104 ? 4.522 -3.050 21.067 1.00 84.75 104 ARG A CA 1
ATOM 859 C C . ARG A 1 104 ? 5.209 -4.417 20.932 1.00 84.75 104 ARG A C 1
ATOM 861 O O . ARG A 1 104 ? 6.354 -4.459 20.509 1.00 84.75 104 ARG A O 1
ATOM 868 N N . ARG A 1 105 ? 4.533 -5.516 21.293 1.00 84.88 105 ARG A N 1
ATOM 869 C CA . ARG A 1 105 ? 5.063 -6.886 21.137 1.00 84.88 105 ARG A CA 1
ATOM 870 C C . ARG A 1 105 ? 4.721 -7.482 19.773 1.00 84.88 105 ARG A C 1
ATOM 872 O O . ARG A 1 105 ? 5.499 -8.254 19.235 1.00 84.88 105 ARG A O 1
ATOM 879 N N . PHE A 1 106 ? 3.580 -7.098 19.208 1.00 88.19 106 PHE A N 1
ATOM 880 C CA . PHE A 1 106 ? 3.114 -7.635 17.932 1.00 88.19 106 PHE A CA 1
ATOM 881 C C . PHE A 1 106 ? 3.912 -7.109 16.730 1.00 88.19 106 PHE A C 1
ATOM 883 O O . PHE A 1 106 ? 4.190 -7.866 15.812 1.00 88.19 106 PHE A O 1
ATOM 890 N N . VAL A 1 107 ? 4.320 -5.835 16.738 1.00 89.50 107 VAL A N 1
ATOM 891 C CA . VAL A 1 107 ? 5.104 -5.242 15.637 1.00 89.50 107 VAL A CA 1
ATOM 892 C C . VAL A 1 107 ? 6.415 -5.998 15.356 1.00 89.50 107 VAL A C 1
ATOM 894 O O . VAL A 1 107 ? 6.584 -6.427 14.216 1.00 89.50 107 VAL A O 1
ATOM 897 N N . PRO A 1 108 ? 7.324 -6.224 16.331 1.00 91.00 108 PRO A N 1
ATOM 898 C CA . PRO A 1 108 ? 8.558 -6.965 16.059 1.00 91.00 108 PRO A CA 1
ATOM 899 C C . PRO A 1 108 ? 8.290 -8.422 15.662 1.00 91.00 108 PRO A C 1
ATOM 901 O O . PRO A 1 108 ? 8.999 -8.954 14.818 1.00 91.00 108 PRO A O 1
ATOM 904 N N . MET A 1 109 ? 7.237 -9.048 16.202 1.00 90.62 109 MET A N 1
ATOM 905 C CA . MET A 1 109 ? 6.830 -10.403 15.818 1.00 90.62 109 MET A CA 1
ATOM 906 C C . MET A 1 109 ? 6.408 -10.478 14.343 1.00 90.62 109 MET A C 1
ATOM 908 O O . MET A 1 109 ? 6.844 -11.374 13.629 1.00 90.62 109 MET A O 1
ATOM 912 N N . VAL A 1 110 ? 5.596 -9.525 13.872 1.00 90.25 110 VAL A N 1
ATOM 913 C CA . VAL A 1 110 ? 5.189 -9.454 12.459 1.00 90.25 110 VAL A CA 1
ATOM 914 C C . VAL A 1 110 ? 6.378 -9.164 11.557 1.00 90.25 110 VAL A C 1
ATOM 916 O O . VAL A 1 110 ? 6.495 -9.790 10.513 1.00 90.25 110 VAL A O 1
ATOM 919 N N . LEU A 1 111 ? 7.271 -8.252 11.947 1.00 91.19 111 LEU A N 1
ATOM 920 C CA . LEU A 1 111 ? 8.472 -7.956 11.163 1.00 91.19 111 LEU A CA 1
ATOM 921 C C . LEU A 1 111 ? 9.383 -9.180 11.037 1.00 91.19 111 LEU A C 1
ATOM 923 O O . LEU A 1 111 ? 9.867 -9.459 9.945 1.00 91.19 111 LEU A O 1
ATOM 927 N N . LEU A 1 112 ? 9.567 -9.935 12.121 1.00 92.81 112 LEU A N 1
ATOM 928 C CA . LEU A 1 112 ? 10.346 -11.170 12.110 1.00 92.81 112 LEU A CA 1
ATOM 929 C C . LEU A 1 112 ? 9.693 -12.240 11.226 1.00 92.81 112 LEU A C 1
ATOM 931 O O . LEU A 1 112 ? 10.380 -12.885 10.443 1.00 92.81 112 LEU A O 1
ATOM 935 N N . LEU A 1 113 ? 8.367 -12.381 11.290 1.00 90.94 113 LEU A N 1
ATOM 936 C CA . LEU A 1 113 ? 7.629 -13.300 10.422 1.00 90.94 113 LEU A CA 1
ATOM 937 C C . LEU A 1 113 ? 7.731 -12.900 8.944 1.00 90.94 113 LEU A C 1
ATOM 939 O O . LEU A 1 113 ? 7.943 -13.764 8.100 1.00 90.94 113 LEU A O 1
ATOM 943 N N . LEU A 1 114 ? 7.619 -11.606 8.632 1.00 90.00 114 LEU A N 1
ATOM 944 C CA . LEU A 1 114 ? 7.804 -11.096 7.272 1.00 90.00 114 LEU A CA 1
ATOM 945 C C . LEU A 1 114 ? 9.229 -11.354 6.777 1.00 90.00 114 LEU A C 1
ATOM 947 O O . LEU A 1 114 ? 9.391 -11.833 5.661 1.00 90.00 114 LEU A O 1
ATOM 951 N N . PHE A 1 115 ? 10.242 -11.103 7.609 1.00 91.06 115 PHE A N 1
ATOM 952 C CA . PHE A 1 115 ? 11.641 -11.360 7.270 1.00 91.06 115 PHE A CA 1
ATOM 953 C C . PHE A 1 115 ? 11.893 -12.843 6.970 1.00 91.06 115 PHE A C 1
ATOM 955 O O . PHE A 1 115 ? 12.436 -13.171 5.920 1.00 91.06 115 PHE A O 1
ATOM 962 N N . ILE A 1 116 ? 11.422 -13.749 7.831 1.00 91.75 116 ILE A N 1
ATOM 963 C CA . ILE A 1 116 ? 11.528 -15.195 7.579 1.00 91.75 116 ILE A CA 1
ATOM 964 C C . ILE A 1 116 ? 10.779 -15.573 6.298 1.00 91.75 116 ILE A C 1
ATOM 966 O O . ILE A 1 116 ? 11.307 -16.323 5.485 1.00 91.75 116 ILE A O 1
ATOM 970 N N . GLY A 1 117 ? 9.589 -15.007 6.083 1.00 86.81 117 GLY A N 1
ATOM 971 C CA . GLY A 1 117 ? 8.818 -15.222 4.863 1.00 86.81 117 GLY A CA 1
ATOM 972 C C . GLY A 1 117 ? 9.587 -14.822 3.605 1.00 86.81 117 GLY A C 1
ATOM 973 O O . GLY A 1 117 ? 9.551 -15.560 2.629 1.00 86.81 117 GLY A O 1
ATOM 974 N N . THR A 1 118 ? 10.334 -13.711 3.626 1.00 87.12 118 THR A N 1
ATOM 975 C CA . THR A 1 118 ? 11.136 -13.289 2.462 1.00 87.12 118 THR A CA 1
ATOM 976 C C . THR A 1 118 ? 12.249 -14.266 2.094 1.00 87.12 118 THR A C 1
ATOM 978 O O . THR A 1 118 ? 12.596 -14.340 0.922 1.00 87.12 118 THR A O 1
ATOM 981 N N . LEU A 1 119 ? 12.760 -15.057 3.043 1.00 87.88 119 LEU A N 1
ATOM 982 C CA . LEU A 1 119 ? 13.804 -16.054 2.771 1.00 87.88 119 LEU A CA 1
ATOM 983 C C . LEU A 1 119 ? 13.297 -17.247 1.949 1.00 87.88 119 LEU A C 1
ATOM 985 O O . LEU A 1 119 ? 14.104 -18.012 1.442 1.00 87.88 119 LEU A O 1
ATOM 989 N N . TRP A 1 120 ? 11.980 -17.440 1.847 1.00 83.44 120 TRP A N 1
ATOM 990 C CA . TRP A 1 120 ? 11.384 -18.561 1.111 1.00 83.44 120 TRP A CA 1
ATOM 991 C C . TRP A 1 120 ? 11.041 -18.223 -0.343 1.00 83.44 120 TRP A C 1
ATOM 993 O O . TRP A 1 120 ? 10.670 -19.119 -1.098 1.00 83.44 120 TRP A O 1
ATOM 1003 N N . PHE A 1 121 ? 11.124 -16.949 -0.734 1.00 81.25 121 PHE A N 1
ATOM 1004 C CA . PHE A 1 121 ? 10.812 -16.503 -2.090 1.00 81.25 121 PHE A CA 1
ATOM 1005 C C . PHE A 1 121 ? 12.105 -16.256 -2.862 1.00 81.25 121 PHE A C 1
ATOM 1007 O O . PHE A 1 121 ? 12.685 -15.174 -2.781 1.00 81.25 121 PHE A O 1
ATOM 1014 N N . GLU A 1 122 ? 12.539 -17.260 -3.621 1.00 76.75 122 GLU A N 1
ATOM 1015 C CA . GLU A 1 122 ? 13.720 -17.163 -4.490 1.00 76.75 122 GLU A CA 1
ATOM 1016 C C . GLU A 1 122 ? 13.321 -16.838 -5.937 1.00 76.75 122 GLU A C 1
ATOM 1018 O O . GLU A 1 122 ? 14.006 -16.079 -6.626 1.00 76.75 122 GLU A O 1
ATOM 1023 N N . GLU A 1 123 ? 12.170 -17.347 -6.388 1.00 82.88 123 GLU A N 1
ATOM 1024 C CA . GLU A 1 123 ? 11.705 -17.187 -7.765 1.00 82.88 123 GLU A CA 1
ATOM 1025 C C . GLU A 1 123 ? 10.567 -16.168 -7.898 1.00 82.88 123 GLU A C 1
ATOM 1027 O O . GLU A 1 123 ? 9.627 -16.115 -7.098 1.00 82.88 123 GLU A O 1
ATOM 1032 N N . LYS A 1 124 ? 10.595 -15.394 -8.993 1.00 79.38 124 LYS A N 1
ATOM 1033 C CA . LYS A 1 124 ? 9.538 -14.421 -9.324 1.00 79.38 124 LYS A CA 1
ATOM 1034 C C . LYS A 1 124 ? 8.157 -15.074 -9.425 1.00 79.38 124 LYS A C 1
ATOM 1036 O O . LYS A 1 124 ? 7.177 -14.500 -8.956 1.00 79.38 124 LYS A O 1
ATOM 1041 N N . GLU A 1 125 ? 8.082 -16.285 -9.972 1.00 83.38 125 GLU A N 1
ATOM 1042 C CA . GLU A 1 125 ? 6.815 -17.000 -10.141 1.00 83.38 125 GLU A CA 1
ATOM 1043 C C . GLU A 1 125 ? 6.153 -17.327 -8.790 1.00 83.38 125 GLU A C 1
ATOM 1045 O O . GLU A 1 125 ? 4.933 -17.230 -8.643 1.00 83.38 125 GLU A O 1
ATOM 1050 N N . GLN A 1 126 ? 6.944 -17.647 -7.762 1.00 85.38 126 GLN A N 1
ATOM 1051 C CA . GLN A 1 126 ? 6.428 -17.907 -6.414 1.00 85.38 126 GLN A CA 1
ATOM 1052 C C . GLN A 1 126 ? 5.783 -16.649 -5.813 1.00 85.38 126 GLN A C 1
ATOM 1054 O O . GLN A 1 126 ? 4.719 -16.729 -5.189 1.00 85.38 126 GLN A O 1
ATOM 1059 N N . ILE A 1 127 ? 6.384 -15.481 -6.054 1.00 85.25 127 ILE A N 1
ATOM 1060 C CA . ILE A 1 127 ? 5.859 -14.179 -5.619 1.00 85.25 127 ILE A CA 1
ATOM 1061 C C . ILE A 1 127 ? 4.559 -13.848 -6.366 1.00 85.25 127 ILE A C 1
ATOM 1063 O O . ILE A 1 127 ? 3.582 -13.411 -5.753 1.00 85.25 127 ILE A O 1
ATOM 1067 N N . GLU A 1 128 ? 4.508 -14.083 -7.677 1.00 86.06 128 GLU A N 1
ATOM 1068 C CA . GLU A 1 128 ? 3.302 -13.859 -8.483 1.00 86.06 128 GLU A CA 1
ATOM 1069 C C . GLU A 1 128 ? 2.150 -14.774 -8.063 1.00 86.06 128 GLU A C 1
ATOM 1071 O O . GLU A 1 128 ? 1.015 -14.311 -7.897 1.00 86.06 128 GLU A O 1
ATOM 1076 N N . ARG A 1 129 ? 2.437 -16.055 -7.799 1.00 87.69 129 ARG A N 1
ATOM 1077 C CA . ARG A 1 129 ? 1.455 -16.998 -7.251 1.00 87.69 129 ARG A CA 1
ATOM 1078 C C . ARG A 1 129 ? 0.925 -16.503 -5.909 1.00 87.69 129 ARG A C 1
ATOM 1080 O O . ARG A 1 129 ? -0.294 -16.423 -5.747 1.00 8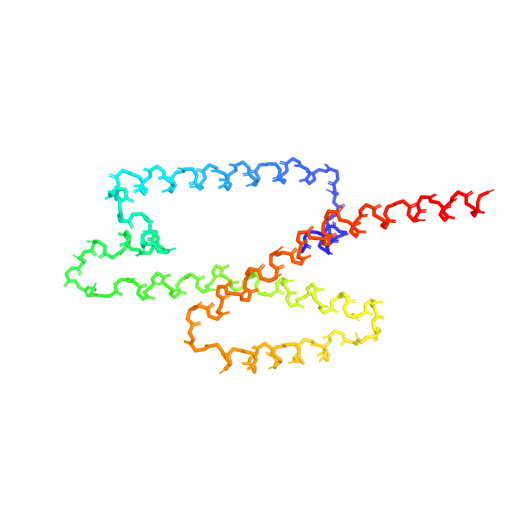7.69 129 ARG A O 1
ATOM 1087 N N . LEU A 1 130 ? 1.798 -16.115 -4.976 1.00 87.75 130 LEU A N 1
ATOM 1088 C CA . LEU A 1 130 ? 1.377 -15.558 -3.686 1.00 87.75 130 LEU A CA 1
ATOM 1089 C C . LEU A 1 130 ? 0.475 -14.329 -3.871 1.00 87.75 130 LEU A C 1
ATOM 1091 O O . LEU A 1 130 ? -0.594 -14.254 -3.263 1.00 87.75 130 LEU A O 1
ATOM 1095 N N 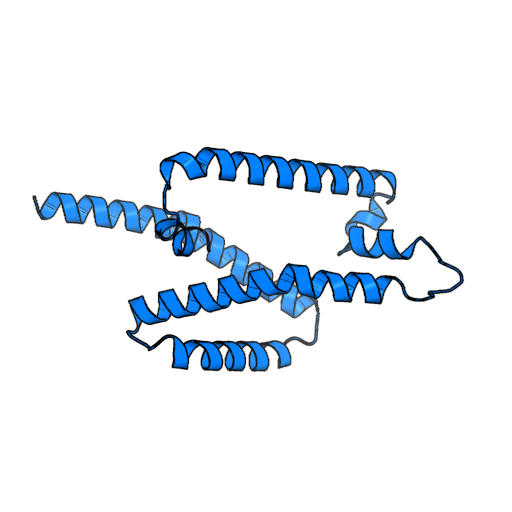. ASN A 1 131 ? 0.865 -13.392 -4.736 1.00 87.38 131 ASN A N 1
ATOM 1096 C CA . ASN A 1 131 ? 0.067 -12.202 -5.028 1.00 87.38 131 ASN A CA 1
ATOM 1097 C C . ASN A 1 131 ? -1.314 -12.560 -5.586 1.00 87.38 131 ASN A C 1
ATOM 1099 O O . ASN A 1 131 ? -2.314 -11.972 -5.167 1.00 87.38 131 ASN A O 1
ATOM 1103 N N . LYS A 1 132 ? -1.401 -13.558 -6.472 1.00 91.19 132 LYS A N 1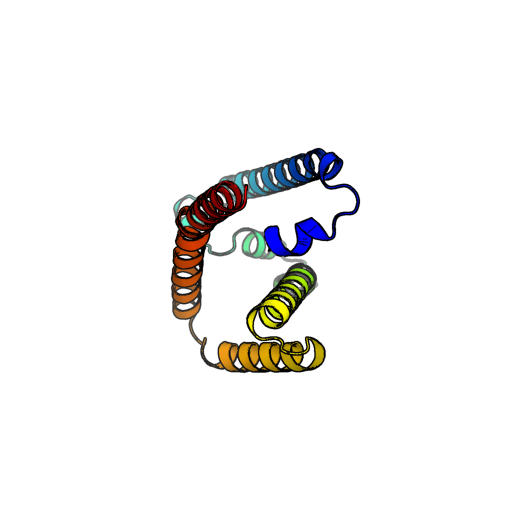
ATOM 1104 C CA . LYS A 1 132 ? -2.680 -14.045 -7.005 1.00 91.19 132 LYS A CA 1
ATOM 1105 C C . LYS A 1 132 ? -3.572 -14.613 -5.902 1.00 91.19 132 LYS A C 1
ATOM 1107 O O . LYS A 1 132 ? -4.757 -14.278 -5.851 1.00 91.19 132 LYS A O 1
ATOM 1112 N N . TRP A 1 133 ? -3.012 -15.411 -4.993 1.00 91.75 133 TRP A N 1
ATOM 1113 C CA . TRP A 1 133 ? -3.734 -15.938 -3.831 1.00 91.75 133 TRP A CA 1
ATOM 1114 C C . TRP A 1 133 ? -4.235 -14.820 -2.913 1.00 91.75 133 TRP A C 1
ATOM 1116 O O . TRP A 1 133 ? -5.428 -14.763 -2.612 1.00 91.75 133 TRP A O 1
ATOM 1126 N N . ILE A 1 134 ? -3.354 -13.894 -2.523 1.00 89.31 134 ILE A N 1
ATOM 1127 C CA . ILE A 1 134 ? -3.701 -12.757 -1.657 1.00 89.31 134 ILE A CA 1
ATOM 1128 C C . ILE A 1 134 ? -4.786 -11.890 -2.305 1.00 89.31 134 ILE A C 1
ATOM 1130 O O . ILE A 1 134 ? -5.750 -11.522 -1.634 1.00 89.31 134 ILE A O 1
ATOM 1134 N N . SER A 1 135 ? -4.659 -11.589 -3.599 1.00 90.12 135 SER A N 1
ATOM 1135 C CA . SER A 1 135 ? -5.631 -10.785 -4.347 1.00 90.12 135 SER A CA 1
ATOM 1136 C C . SER A 1 135 ? -7.000 -11.466 -4.402 1.00 90.12 135 SER A C 1
ATOM 1138 O O . SER A 1 135 ? -8.019 -10.848 -4.097 1.00 90.12 135 SER A O 1
ATOM 1140 N N . THR A 1 136 ? -7.018 -12.771 -4.685 1.00 91.50 136 THR A N 1
ATOM 1141 C CA . THR A 1 136 ? -8.247 -13.572 -4.742 1.00 91.50 136 THR A CA 1
ATOM 1142 C C . THR A 1 136 ? -8.951 -13.602 -3.384 1.00 91.50 136 THR A C 1
ATOM 1144 O O . THR A 1 136 ? -10.135 -13.283 -3.291 1.00 91.50 136 THR A O 1
ATOM 1147 N N . ILE A 1 137 ? -8.221 -13.903 -2.305 1.00 90.62 137 ILE A N 1
ATOM 1148 C CA . ILE A 1 137 ? -8.761 -13.894 -0.935 1.00 90.62 137 ILE A CA 1
ATOM 1149 C C . ILE A 1 137 ? -9.260 -12.492 -0.564 1.00 90.62 137 ILE A C 1
ATOM 1151 O O . ILE A 1 137 ? -10.352 -12.344 -0.015 1.00 90.62 137 ILE A O 1
ATOM 1155 N N . GLY A 1 138 ? -8.484 -11.455 -0.889 1.00 86.88 138 GLY A N 1
ATOM 1156 C CA . GLY A 1 138 ? -8.856 -10.062 -0.659 1.00 86.88 138 GLY A CA 1
ATOM 1157 C C . GLY A 1 138 ? -10.170 -9.691 -1.346 1.00 86.88 138 GLY A C 1
ATOM 1158 O O . GLY A 1 138 ? -11.028 -9.065 -0.722 1.00 86.88 138 GLY A O 1
ATOM 1159 N N . LEU A 1 139 ? -10.364 -10.137 -2.588 1.00 90.44 139 LEU A N 1
ATOM 1160 C CA . LEU A 1 139 ? -11.602 -9.939 -3.336 1.00 90.44 139 LEU A CA 1
ATOM 1161 C C . LEU A 1 139 ? -12.788 -10.636 -2.656 1.00 90.44 139 LEU A C 1
ATOM 1163 O O . LEU A 1 139 ? -13.816 -9.995 -2.435 1.00 90.44 139 LEU A O 1
ATOM 1167 N N . TYR A 1 140 ? -12.637 -11.897 -2.238 1.00 90.06 140 TYR A N 1
ATOM 1168 C CA . TYR A 1 140 ? -13.689 -12.608 -1.501 1.00 90.06 140 TYR A CA 1
ATOM 1169 C C . TYR A 1 140 ? -14.060 -11.910 -0.183 1.00 90.06 140 TYR A C 1
ATOM 1171 O O . TYR A 1 140 ? -15.242 -11.791 0.145 1.00 90.06 140 TYR A O 1
ATOM 1179 N N . ILE A 1 141 ? -13.077 -11.388 0.555 1.00 87.44 141 ILE A N 1
ATOM 1180 C CA . ILE A 1 141 ? -13.328 -10.631 1.789 1.00 87.44 141 ILE A CA 1
ATOM 1181 C C . ILE A 1 141 ? -14.134 -9.358 1.491 1.00 87.44 141 ILE A C 1
ATOM 1183 O O . ILE A 1 141 ? -15.092 -9.045 2.199 1.00 87.44 141 ILE A O 1
ATOM 1187 N N . VAL A 1 142 ? -13.776 -8.612 0.447 1.00 87.56 142 VAL A N 1
ATOM 1188 C CA . VAL A 1 142 ? -14.476 -7.363 0.119 1.00 87.56 142 VAL A CA 1
ATOM 1189 C C . VAL A 1 142 ? -15.899 -7.631 -0.374 1.00 87.56 142 VAL A C 1
ATOM 1191 O O . VAL A 1 142 ? -16.825 -6.954 0.067 1.00 87.56 142 VAL A O 1
ATOM 1194 N N . VAL A 1 143 ? -16.080 -8.625 -1.246 1.00 89.94 143 VAL A N 1
ATOM 1195 C CA . VAL A 1 143 ? -17.368 -8.906 -1.899 1.00 89.94 143 VAL A CA 1
ATOM 1196 C C . VAL A 1 143 ? -18.344 -9.639 -0.980 1.00 89.94 143 VAL A C 1
ATOM 1198 O O . VAL A 1 143 ? -19.527 -9.322 -0.995 1.00 89.94 143 VAL A O 1
ATOM 1201 N N . PHE A 1 144 ? -17.884 -10.592 -0.165 1.00 90.38 144 PHE A N 1
ATOM 1202 C CA . PHE A 1 144 ? -18.784 -11.425 0.644 1.00 90.38 144 PHE A CA 1
ATOM 1203 C C . PHE A 1 144 ? -18.766 -11.057 2.126 1.00 90.38 144 PHE A C 1
ATOM 1205 O O . PHE A 1 144 ? -19.822 -10.874 2.733 1.00 90.38 144 PHE A O 1
ATOM 1212 N N . TYR A 1 145 ? -17.581 -10.920 2.725 1.00 86.31 145 TYR A N 1
ATOM 1213 C CA . TYR A 1 145 ? -17.472 -10.734 4.174 1.00 86.31 145 TYR A CA 1
ATOM 1214 C C . TYR A 1 145 ? -17.978 -9.358 4.632 1.00 86.31 145 TYR A C 1
ATOM 1216 O O . TYR A 1 145 ? -18.686 -9.277 5.637 1.00 86.31 145 TYR A O 1
ATOM 1224 N N . ILE A 1 146 ? -17.683 -8.278 3.894 1.00 86.94 146 ILE A N 1
ATOM 1225 C CA . ILE A 1 146 ? -18.153 -6.927 4.260 1.00 86.94 146 ILE A CA 1
ATOM 1226 C C . ILE A 1 146 ? -19.692 -6.815 4.191 1.00 86.94 146 ILE A C 1
ATOM 1228 O O . ILE A 1 146 ? -20.281 -6.371 5.182 1.00 86.94 146 ILE A O 1
ATOM 1232 N N . PRO A 1 147 ? -20.381 -7.237 3.109 1.00 89.38 147 PRO A N 1
ATOM 1233 C CA . PRO A 1 147 ? -21.845 -7.205 3.077 1.00 89.38 147 PRO A CA 1
ATOM 1234 C C . PRO A 1 147 ? -22.497 -8.126 4.110 1.00 89.38 147 PRO A C 1
ATOM 1236 O O . PRO A 1 147 ? -23.477 -7.732 4.742 1.00 89.38 147 PRO A O 1
ATOM 1239 N N . ALA A 1 148 ? -21.934 -9.315 4.348 1.00 90.06 148 ALA A N 1
ATOM 1240 C CA . ALA A 1 148 ? -22.436 -10.221 5.381 1.00 90.06 148 ALA A CA 1
ATOM 1241 C C . ALA A 1 148 ? -22.373 -9.583 6.781 1.00 90.06 148 ALA A C 1
ATOM 1243 O O . ALA A 1 148 ? -23.349 -9.633 7.531 1.00 90.06 148 ALA A O 1
ATOM 1244 N N . LEU A 1 149 ? -21.263 -8.911 7.111 1.00 87.25 149 LEU A N 1
ATOM 1245 C CA . LEU A 1 149 ? -21.124 -8.134 8.346 1.00 87.25 149 LEU A CA 1
ATOM 1246 C C . LEU A 1 149 ? -22.175 -7.027 8.457 1.00 87.25 149 LEU A C 1
ATOM 1248 O O . LEU A 1 149 ? -22.751 -6.834 9.527 1.00 87.25 149 LEU A O 1
ATOM 1252 N N . TYR A 1 150 ? -22.429 -6.305 7.365 1.00 89.25 150 TYR A N 1
ATOM 1253 C CA . TYR A 1 150 ? -23.438 -5.249 7.337 1.00 89.25 150 TYR A CA 1
ATOM 1254 C C . TYR A 1 150 ? -24.838 -5.800 7.638 1.00 89.25 150 TYR A C 1
ATOM 1256 O O . TYR A 1 150 ? -25.531 -5.275 8.514 1.00 89.25 150 TYR A O 1
ATOM 1264 N N . ILE A 1 151 ? -25.230 -6.900 6.989 1.00 91.62 151 ILE A N 1
ATOM 1265 C CA . ILE A 1 151 ? -26.519 -7.563 7.235 1.00 91.62 151 ILE A CA 1
ATOM 1266 C C . ILE A 1 151 ? -26.612 -8.023 8.695 1.00 91.62 151 ILE A C 1
ATOM 1268 O O . ILE A 1 151 ? -27.603 -7.733 9.367 1.00 91.62 151 ILE A O 1
ATOM 1272 N N . TYR A 1 152 ? -25.562 -8.668 9.212 1.00 91.62 152 TYR A N 1
ATOM 1273 C CA . TYR A 1 152 ? -25.513 -9.152 10.593 1.00 91.62 152 TYR A CA 1
ATOM 1274 C C . TYR A 1 152 ? -25.700 -8.025 11.619 1.00 91.62 152 TYR A C 1
ATOM 1276 O O . TYR A 1 152 ? -26.536 -8.133 12.516 1.00 91.62 152 TYR A O 1
ATOM 1284 N N . VAL A 1 153 ? -24.968 -6.914 11.474 1.00 90.50 153 VAL A N 1
ATOM 1285 C CA . VAL A 1 153 ? -25.076 -5.763 12.388 1.00 90.50 153 VAL A CA 1
ATOM 1286 C C . VAL A 1 153 ? -26.469 -5.136 12.318 1.00 90.50 153 VAL A C 1
ATOM 1288 O O . VAL A 1 153 ? -27.040 -4.781 13.351 1.00 90.50 153 VAL A O 1
ATOM 1291 N N . THR A 1 154 ? -27.041 -5.033 11.118 1.00 89.75 154 THR A N 1
ATOM 1292 C CA . THR A 1 154 ? -28.379 -4.460 10.923 1.00 89.75 154 THR A CA 1
ATOM 1293 C C . THR A 1 154 ? -29.460 -5.338 11.561 1.00 89.75 154 THR A C 1
ATOM 1295 O O . THR A 1 154 ? -30.352 -4.821 12.233 1.00 89.75 154 THR A O 1
ATOM 1298 N N . ALA A 1 155 ? -29.345 -6.664 11.436 1.00 89.94 155 ALA A N 1
ATOM 1299 C CA . ALA A 1 155 ? -30.237 -7.620 12.089 1.00 89.94 155 ALA A CA 1
ATOM 1300 C C . ALA A 1 155 ? -30.102 -7.582 13.622 1.00 89.94 155 ALA A C 1
ATOM 1302 O O . ALA A 1 155 ? -31.105 -7.471 14.326 1.00 89.94 155 ALA A O 1
ATOM 1303 N N . ALA A 1 156 ? -28.874 -7.586 14.151 1.00 87.44 156 ALA A N 1
ATOM 1304 C CA . ALA A 1 156 ? -28.618 -7.542 15.592 1.00 87.44 156 ALA A CA 1
ATOM 1305 C C . ALA A 1 156 ? -29.140 -6.251 16.251 1.00 87.44 156 ALA A C 1
ATOM 1307 O O . ALA A 1 156 ? -29.692 -6.292 17.352 1.00 87.44 156 ALA A O 1
ATOM 1308 N N . ASN A 1 157 ? -29.019 -5.107 15.570 1.00 84.56 157 ASN A N 1
ATOM 1309 C CA . ASN A 1 157 ? -29.550 -3.830 16.056 1.00 84.56 157 ASN A CA 1
ATOM 1310 C C . ASN A 1 157 ? -31.084 -3.766 16.021 1.00 84.56 157 ASN A C 1
ATOM 1312 O O . ASN A 1 157 ? -31.670 -3.027 16.806 1.00 84.56 157 ASN A O 1
ATOM 1316 N N . LYS A 1 158 ? -31.733 -4.537 15.139 1.00 81.38 158 LYS A N 1
ATOM 1317 C CA . LYS A 1 158 ? -33.196 -4.621 15.051 1.00 81.38 158 LYS A CA 1
ATOM 1318 C C . LYS A 1 158 ? -33.803 -5.515 16.138 1.00 81.38 158 LYS A C 1
ATOM 1320 O O . LYS A 1 158 ? -34.943 -5.295 16.506 1.00 81.38 158 LYS A O 1
ATOM 1325 N N . ILE A 1 159 ? -33.042 -6.488 16.649 1.00 80.19 159 ILE A N 1
ATOM 1326 C CA . ILE A 1 159 ? -33.454 -7.397 17.737 1.00 80.19 159 ILE A CA 1
ATOM 1327 C C . ILE A 1 159 ? -33.256 -6.757 19.123 1.00 80.19 159 ILE A C 1
ATOM 1329 O O . ILE A 1 159 ? -33.958 -7.093 20.070 1.00 80.19 159 ILE A O 1
ATOM 1333 N N . LYS A 1 160 ? -32.296 -5.834 19.263 1.00 60.81 160 LYS A N 1
ATOM 1334 C CA . LYS A 1 160 ? -32.041 -5.097 20.517 1.00 60.81 160 LYS A CA 1
ATOM 1335 C C . LYS A 1 160 ? -32.984 -3.911 20.764 1.00 60.81 160 LYS A C 1
ATOM 1337 O O . LYS A 1 160 ? -32.824 -3.241 21.783 1.00 60.81 160 LYS A O 1
ATOM 1342 N N . LYS A 1 161 ? -33.889 -3.617 19.833 1.00 47.84 161 LYS A N 1
ATOM 1343 C CA . LYS A 1 161 ? -34.838 -2.504 19.889 1.00 47.84 161 LYS A CA 1
ATOM 1344 C C . LYS A 1 161 ? -36.240 -3.056 20.086 1.00 47.84 161 LYS A C 1
ATOM 1346 O O . LYS A 1 161 ? -36.996 -2.406 20.833 1.00 47.84 161 LYS A O 1
#